Protein AF-A0A7V0WMB1-F1 (afdb_monomer)

Mean predicted aligne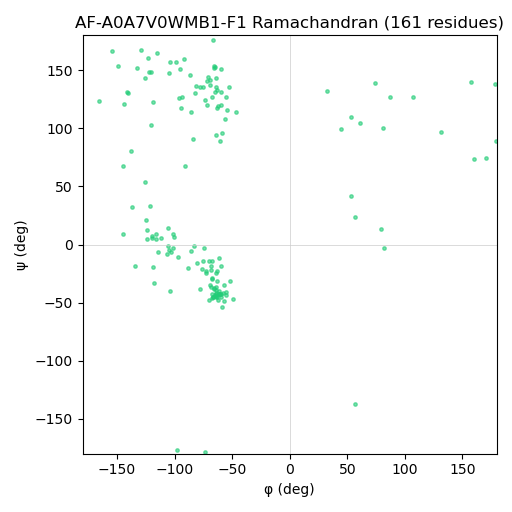d error: 15.31 Å

Radius of gyration: 41.69 Å; Cα contacts (8 Å, |Δi|>4): 141; chains: 1; bounding box: 48×46×136 Å

Sequence (163 aa):
MADAQGGERRGDGGGKSVSPPDVRIGGENVMKSILKAALSTAFLIAAASSSSAEPAAGKAVFEAKGCAQCHYTDGPAREKTIDDQLAKKGPELWYAGSKFQKGWLAGWLADPKPIRPLKFNSLDEENADDHPKLAGDDAANVTDFLMSLTVDAVEAGVIKPKR

pLDDT: mean 78.55, std 23.2, range [32.59, 98.25]

Solvent-accessible surface area (backbone atoms only — not comparable to full-atom values): 10833 Å² total; per-residue (Å²): 140,78,85,83,88,85,80,85,89,86,83,88,82,86,84,81,92,80,84,88,83,90,82,84,88,76,92,82,80,84,72,80,81,77,72,82,82,81,79,84,82,86,84,82,79,86,70,77,79,74,73,72,64,43,43,68,60,7,46,52,49,38,53,76,73,47,49,59,79,36,30,50,59,73,67,71,88,83,66,88,49,69,67,53,56,58,69,41,71,44,69,77,38,34,41,34,28,56,74,55,54,71,72,59,48,30,51,37,34,47,58,58,70,71,93,52,73,45,30,74,87,44,94,82,45,65,44,81,71,74,69,80,62,34,62,77,65,55,18,55,17,34,37,43,24,38,50,67,22,56,48,90,91,49,70,83,79,72,78,74,83,85,128

Nearest PDB structures (foldseek):
  2cxb-assembly2_B  TM=5.775E-01  e=1.603E-01  Cereibacter sphaeroides

Structure (mmCIF, N/CA/C/O backbone):
data_AF-A0A7V0WMB1-F1
#
_entry.id   AF-A0A7V0WMB1-F1
#
loop_
_atom_site.group_PDB
_atom_site.id
_atom_site.type_symbol
_atom_site.label_atom_id
_atom_site.label_alt_id
_atom_site.label_comp_id
_atom_site.label_asym_id
_atom_site.label_entity_id
_atom_site.label_seq_id
_atom_site.pdbx_PDB_ins_code
_atom_site.Cartn_x
_atom_site.Cartn_y
_atom_site.Cartn_z
_atom_site.occupancy
_atom_site.B_iso_or_equiv
_atom_site.auth_seq_id
_atom_site.auth_comp_id
_atom_site.auth_asym_id
_atom_site.auth_atom_id
_atom_site.pdbx_PDB_model_num
ATOM 1 N N . MET A 1 1 ? 3.560 -8.033 119.084 1.00 41.28 1 MET A N 1
ATOM 2 C CA . MET A 1 1 ? 2.512 -7.416 118.247 1.00 41.28 1 MET A CA 1
ATOM 3 C C . MET A 1 1 ? 2.035 -8.474 117.271 1.00 41.28 1 MET A C 1
ATOM 5 O O . MET A 1 1 ? 2.877 -8.977 116.546 1.00 41.28 1 MET A O 1
ATOM 9 N N . ALA A 1 2 ? 0.784 -8.889 117.167 1.00 44.28 2 ALA A N 1
ATOM 10 C CA . ALA A 1 2 ? -0.437 -8.816 117.971 1.00 44.28 2 ALA A CA 1
ATOM 11 C C . ALA A 1 2 ? -1.345 -9.872 117.286 1.00 44.28 2 ALA A C 1
ATOM 13 O O . ALA A 1 2 ? -1.324 -9.965 116.060 1.00 44.28 2 ALA A O 1
ATOM 14 N N . ASP A 1 3 ? -1.834 -10.871 118.020 1.00 38.12 3 ASP A N 1
ATOM 15 C CA . ASP A 1 3 ? -3.259 -11.045 118.363 1.00 38.12 3 ASP A CA 1
ATOM 16 C C . ASP A 1 3 ? -4.168 -11.231 117.127 1.00 38.12 3 ASP A C 1
ATOM 18 O O . ASP A 1 3 ? -4.303 -10.348 116.293 1.00 38.12 3 ASP A O 1
ATOM 22 N N . ALA A 1 4 ? -4.644 -12.444 116.839 1.00 39.59 4 ALA A N 1
ATOM 23 C CA . ALA A 1 4 ? -5.764 -13.141 117.484 1.00 39.59 4 ALA A CA 1
ATOM 24 C C . ALA A 1 4 ? -7.143 -12.805 116.873 1.00 39.59 4 ALA A C 1
ATOM 26 O O . ALA A 1 4 ? -7.575 -11.663 116.859 1.00 39.59 4 ALA A O 1
ATOM 27 N N . GLN A 1 5 ? -7.839 -13.893 116.516 1.00 36.03 5 GLN A N 1
ATOM 28 C CA . GLN A 1 5 ? -9.270 -14.163 116.731 1.00 36.03 5 GLN A CA 1
ATOM 29 C C . GLN A 1 5 ? -10.366 -13.464 115.903 1.00 36.03 5 GLN A C 1
ATOM 31 O O . GLN A 1 5 ? -10.429 -12.252 115.764 1.00 36.03 5 GLN A O 1
ATOM 36 N N . GLY A 1 6 ? -11.354 -14.301 115.549 1.00 36.12 6 GLY A N 1
ATOM 37 C CA . GLY A 1 6 ? -12.768 -13.937 115.398 1.00 36.12 6 GLY A CA 1
ATOM 38 C C . GLY A 1 6 ? -13.248 -13.879 113.945 1.00 36.12 6 GLY A C 1
ATOM 39 O O . GLY A 1 6 ? -12.652 -13.196 113.132 1.00 36.12 6 GLY A O 1
ATOM 40 N N . GLY A 1 7 ? -14.318 -14.547 113.519 1.00 37.50 7 GLY A N 1
ATOM 41 C CA . GLY A 1 7 ? -15.302 -15.332 114.248 1.00 37.50 7 GLY A CA 1
ATOM 42 C C . GLY A 1 7 ? -16.378 -15.877 113.295 1.00 37.50 7 GLY A 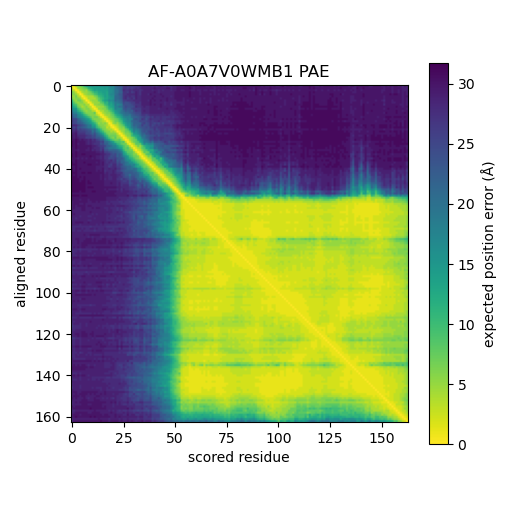C 1
ATOM 43 O O . GLY A 1 7 ? -16.815 -15.198 112.377 1.00 37.50 7 GLY A O 1
ATOM 44 N N . GLU A 1 8 ? -16.736 -17.138 113.532 1.00 33.16 8 GLU A N 1
ATOM 45 C CA . GLU A 1 8 ? -18.091 -17.680 113.701 1.00 33.16 8 GLU A CA 1
ATOM 46 C C . GLU A 1 8 ? -19.215 -17.448 112.655 1.00 33.16 8 GLU A C 1
ATOM 48 O O . GLU A 1 8 ? -19.838 -16.397 112.572 1.00 33.16 8 GLU A O 1
ATOM 53 N N . ARG A 1 9 ? -19.534 -18.563 111.973 1.00 37.97 9 ARG A N 1
ATOM 54 C CA . ARG A 1 9 ? -20.843 -19.196 111.667 1.00 37.97 9 ARG A CA 1
ATOM 55 C C . ARG A 1 9 ? -22.109 -18.331 111.471 1.00 37.97 9 ARG A C 1
ATOM 57 O O . ARG A 1 9 ? -22.578 -17.687 112.400 1.00 37.97 9 ARG A O 1
ATOM 64 N N . ARG A 1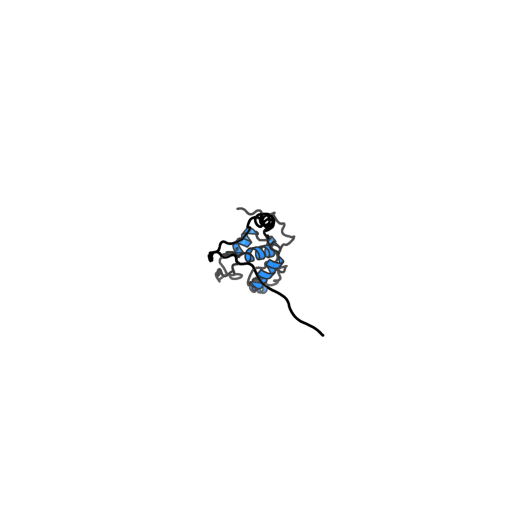 10 ? -22.846 -18.625 110.386 1.00 37.78 10 ARG A N 1
ATOM 65 C CA . ARG A 1 10 ? -24.102 -19.435 110.320 1.00 37.78 10 ARG A CA 1
ATOM 66 C C . ARG A 1 10 ? -24.903 -19.063 109.062 1.00 37.78 10 ARG A C 1
ATOM 68 O O . ARG A 1 10 ? -25.055 -17.885 108.774 1.00 37.78 10 ARG A O 1
ATOM 75 N N . GLY A 1 11 ? -25.487 -20.054 108.384 1.00 38.00 11 GLY A N 1
ATOM 76 C CA . GLY A 1 11 ? -26.531 -19.804 107.381 1.00 38.00 11 GLY A CA 1
ATOM 77 C C . GLY A 1 11 ? -26.748 -20.934 106.382 1.00 38.00 11 GLY A C 1
ATOM 78 O O . GLY A 1 11 ? -26.336 -20.821 105.237 1.00 38.00 11 GLY A O 1
ATOM 79 N N . ASP A 1 12 ? -27.371 -22.012 106.853 1.00 36.41 12 ASP A N 1
ATOM 80 C CA . ASP A 1 12 ? -27.991 -23.097 106.083 1.00 36.41 12 ASP A CA 1
ATOM 81 C C . ASP A 1 12 ? -29.114 -22.586 105.152 1.00 36.41 12 ASP A C 1
ATOM 83 O O . ASP A 1 12 ? -29.785 -21.601 105.460 1.00 36.41 12 ASP A O 1
ATOM 87 N N . GLY A 1 13 ? -29.330 -23.275 104.031 1.00 37.34 13 GLY A N 1
ATOM 88 C CA . GLY A 1 13 ? -30.371 -22.966 103.051 1.00 37.34 13 GLY A CA 1
ATOM 89 C C . GLY A 1 13 ? -30.212 -23.779 101.770 1.00 37.34 13 GLY A C 1
ATOM 90 O O . GLY A 1 13 ? -29.741 -23.269 100.758 1.00 37.34 13 GLY A O 1
ATOM 91 N N . GLY A 1 14 ? -30.550 -25.066 101.841 1.00 32.59 14 GLY A N 1
ATOM 92 C CA . GLY A 1 14 ? -30.416 -26.020 100.744 1.00 32.59 14 GLY A CA 1
ATOM 93 C C . GLY A 1 14 ? -31.323 -25.791 99.528 1.00 32.59 14 GLY A C 1
ATOM 94 O O . GLY A 1 14 ? -32.238 -24.974 99.530 1.00 32.59 14 GLY A O 1
ATOM 95 N N . GLY A 1 15 ? -31.106 -26.629 98.509 1.00 34.72 15 GLY A N 1
ATOM 96 C CA . GLY A 1 15 ? -32.156 -26.985 97.555 1.00 34.72 15 GLY A CA 1
ATOM 97 C C . GLY A 1 15 ? -31.802 -26.885 96.073 1.00 34.72 15 GLY A C 1
ATOM 98 O O . GLY A 1 15 ? -32.042 -25.865 95.443 1.00 34.72 15 GLY A O 1
ATOM 99 N N . LYS A 1 16 ? -31.429 -28.050 95.526 1.00 34.78 16 LYS A N 1
ATOM 100 C CA . LYS A 1 16 ? -31.606 -28.528 94.140 1.00 34.78 16 LYS A CA 1
ATOM 101 C C . LYS A 1 16 ? -30.618 -28.063 93.063 1.00 34.78 16 LYS A C 1
ATOM 103 O O . LYS A 1 16 ? -30.763 -27.042 92.404 1.00 34.78 16 LYS A O 1
ATOM 108 N N . SER A 1 17 ? -29.694 -28.984 92.804 1.00 41.41 17 SER A N 1
ATOM 109 C CA . SER A 1 17 ? -29.003 -29.212 91.541 1.00 41.41 17 SER A CA 1
ATOM 110 C C . SER A 1 17 ? -29.973 -29.442 90.378 1.00 41.41 17 SER A C 1
ATOM 112 O O . SER A 1 17 ? -30.789 -30.363 90.416 1.00 41.41 17 SER A O 1
ATOM 114 N N . VAL A 1 18 ? -29.806 -28.673 89.302 1.00 49.38 18 VAL A N 1
ATOM 115 C CA . VAL A 1 18 ? -30.169 -29.084 87.940 1.00 49.38 18 VAL A CA 1
ATOM 116 C C . VAL A 1 18 ? -29.125 -28.490 86.988 1.00 49.38 18 VAL A C 1
ATOM 118 O O . VAL A 1 18 ? -28.922 -27.279 86.969 1.00 49.38 18 VAL A O 1
ATOM 121 N N . SER A 1 19 ? -28.431 -29.340 86.231 1.00 39.00 19 SER A N 1
ATOM 122 C CA . SER A 1 19 ? -27.552 -28.939 85.120 1.00 39.00 19 SER A CA 1
ATOM 123 C C . SER A 1 19 ? -28.330 -28.925 83.787 1.00 39.00 19 SER A C 1
ATOM 125 O O . SER A 1 19 ? -29.397 -29.535 83.717 1.00 39.00 19 SER A O 1
ATOM 127 N N . PRO A 1 20 ? -27.839 -28.202 82.757 1.00 55.75 20 PRO A N 1
ATOM 128 C CA . PRO A 1 20 ? -28.662 -27.518 81.752 1.00 55.75 20 PRO A CA 1
ATOM 129 C C . PRO A 1 20 ? -28.816 -28.315 80.440 1.00 55.75 20 PRO A C 1
ATOM 131 O O . PRO A 1 20 ? -28.306 -29.431 80.331 1.00 55.75 20 PRO A O 1
ATOM 134 N N . PRO A 1 21 ? -29.495 -27.747 79.425 1.00 41.41 21 PRO A N 1
ATOM 135 C CA . PRO A 1 21 ? -28.688 -27.179 78.337 1.00 41.41 21 PRO A CA 1
ATOM 136 C C . PRO A 1 21 ? -29.198 -25.853 77.728 1.00 41.41 21 PRO A C 1
ATOM 138 O O . PRO A 1 21 ? -30.357 -25.702 77.358 1.00 41.41 21 PRO A O 1
ATOM 141 N N . ASP A 1 22 ? -28.253 -24.915 77.629 1.00 46.56 22 ASP A N 1
ATOM 142 C CA . ASP A 1 22 ? -27.812 -24.205 76.416 1.00 46.56 22 ASP A CA 1
ATOM 143 C C . ASP A 1 22 ? -28.869 -23.657 75.428 1.00 46.56 22 ASP A C 1
ATOM 145 O O . ASP A 1 22 ? -29.314 -24.365 74.526 1.00 46.56 22 ASP A O 1
ATOM 149 N N . VAL A 1 23 ? -29.177 -22.351 75.506 1.00 50.72 23 VAL A N 1
ATOM 150 C CA . VAL A 1 23 ? -29.695 -21.577 74.360 1.00 50.72 23 VAL A CA 1
ATOM 151 C C . VAL A 1 23 ? -29.075 -20.177 74.333 1.00 50.72 23 VAL A C 1
ATOM 153 O O . VAL A 1 23 ? -29.017 -19.455 75.326 1.00 50.72 23 VAL A O 1
ATOM 156 N N . ARG A 1 24 ? -28.578 -19.847 73.143 1.00 50.53 24 ARG A N 1
ATOM 157 C CA . ARG A 1 24 ? -27.628 -18.794 72.796 1.00 50.53 24 ARG A CA 1
ATOM 158 C C . ARG A 1 24 ? -28.202 -17.376 72.883 1.00 50.53 24 ARG A C 1
ATOM 160 O O . ARG A 1 24 ? -29.311 -17.108 72.434 1.00 50.53 24 ARG A O 1
ATOM 167 N N . ILE A 1 25 ? -27.365 -16.462 73.372 1.00 49.47 25 ILE A N 1
ATOM 168 C CA . ILE A 1 25 ? -27.495 -15.006 73.232 1.00 49.47 25 ILE A CA 1
ATOM 169 C C . ILE A 1 25 ? -27.048 -14.610 71.821 1.00 49.47 25 ILE A C 1
ATOM 171 O O . ILE A 1 25 ? -25.983 -15.034 71.375 1.00 49.47 25 ILE A O 1
ATOM 175 N N . GLY A 1 26 ? -27.800 -13.739 71.150 1.00 37.69 26 GLY A N 1
ATOM 176 C CA . GLY A 1 26 ? -27.315 -13.092 69.932 1.00 37.69 26 GLY A CA 1
ATOM 177 C C . GLY A 1 26 ? -28.332 -12.148 69.312 1.00 37.69 26 GLY A C 1
ATOM 178 O O . GLY A 1 26 ? -29.122 -12.555 68.475 1.00 37.69 26 GLY A O 1
ATOM 179 N N . GLY A 1 27 ? -28.314 -10.880 69.728 1.00 53.78 27 GLY A N 1
ATOM 180 C CA . GLY A 1 27 ? -29.088 -9.814 69.098 1.00 53.78 27 GLY A CA 1
ATOM 181 C C . GLY A 1 27 ? -28.636 -9.585 67.655 1.00 53.78 27 GLY A C 1
ATOM 182 O O . GLY A 1 27 ? -27.500 -9.197 67.404 1.00 53.78 27 GLY A O 1
ATOM 183 N N . GLU A 1 28 ? -29.542 -9.802 66.709 1.00 46.69 28 GLU A N 1
ATOM 184 C CA . GLU A 1 28 ? -29.242 -9.828 65.275 1.00 46.69 28 GLU A CA 1
ATOM 185 C C . GLU A 1 28 ? -30.042 -8.793 64.472 1.00 46.69 28 GLU A C 1
ATOM 187 O O . GLU A 1 28 ? -30.377 -9.024 63.320 1.00 46.69 28 GLU A O 1
ATOM 192 N N . ASN A 1 29 ? -30.351 -7.621 65.039 1.00 50.44 29 ASN A N 1
ATOM 193 C CA . ASN A 1 29 ? -31.199 -6.638 64.341 1.00 50.44 29 ASN A CA 1
ATOM 194 C C . ASN A 1 29 ? -30.566 -5.263 64.066 1.00 50.44 29 ASN A C 1
ATOM 196 O O . ASN A 1 29 ? -31.233 -4.403 63.502 1.00 50.44 29 ASN A O 1
ATOM 200 N N . VAL A 1 30 ? -29.275 -5.053 64.352 1.00 55.88 30 VAL A N 1
ATOM 201 C CA . VAL A 1 30 ? -28.598 -3.755 64.098 1.00 55.88 30 VAL A CA 1
ATOM 202 C C . VAL A 1 30 ? -27.668 -3.774 62.868 1.00 55.88 30 VAL A C 1
ATOM 204 O O . VAL A 1 30 ? -27.179 -2.735 62.444 1.00 55.88 30 VAL A O 1
ATOM 207 N N . MET A 1 31 ? -27.468 -4.924 62.210 1.00 52.53 31 MET A N 1
ATOM 208 C CA . MET A 1 31 ? -26.533 -5.036 61.069 1.00 52.53 31 MET A CA 1
ATOM 209 C C . MET A 1 31 ? -27.197 -4.939 59.679 1.00 52.53 31 MET A C 1
ATOM 211 O O . MET A 1 31 ? -26.518 -4.802 58.666 1.00 52.53 31 MET A O 1
ATOM 215 N N . LYS A 1 32 ? -28.535 -4.980 59.586 1.00 44.56 32 LYS A N 1
ATOM 216 C CA . LYS A 1 32 ? -29.253 -5.091 58.295 1.00 44.56 32 LYS A CA 1
ATOM 217 C C . LYS A 1 32 ? -29.531 -3.769 57.564 1.00 44.56 32 LYS A C 1
ATOM 219 O O . LYS A 1 32 ? -29.983 -3.818 56.421 1.00 44.56 32 LYS A O 1
ATOM 224 N N . SER A 1 33 ? -29.224 -2.615 58.163 1.00 46.03 33 SER A N 1
ATOM 225 C CA . SER A 1 33 ? -29.527 -1.294 57.572 1.00 46.03 33 SER A CA 1
ATOM 226 C C . SER A 1 33 ? -28.335 -0.522 57.000 1.00 46.03 33 SER A C 1
ATOM 228 O O . SER A 1 33 ? -28.549 0.539 56.426 1.00 46.03 33 SER A O 1
ATOM 230 N N . ILE A 1 34 ? -27.100 -1.036 57.073 1.00 47.78 34 ILE A N 1
ATOM 231 C CA . ILE A 1 34 ? -25.907 -0.305 56.582 1.00 47.78 34 ILE A CA 1
ATOM 232 C C . ILE A 1 34 ? -25.218 -1.014 55.396 1.00 47.78 34 ILE A C 1
ATOM 234 O O . ILE A 1 34 ? -24.207 -0.547 54.892 1.00 47.78 34 ILE A O 1
ATOM 238 N N . LEU A 1 35 ? -25.787 -2.109 54.871 1.00 44.88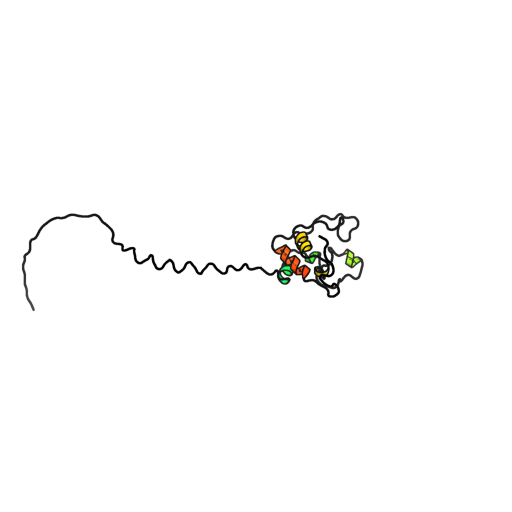 35 LEU A N 1
ATOM 239 C CA . LEU A 1 35 ? -25.250 -2.797 53.680 1.00 44.88 35 LEU A CA 1
ATOM 240 C C . LEU A 1 35 ? -25.983 -2.494 52.361 1.00 44.88 35 LEU A C 1
ATOM 242 O O . LEU A 1 35 ? -25.559 -2.969 51.312 1.00 44.88 35 LEU A O 1
ATOM 246 N N . LYS A 1 36 ? -27.062 -1.701 52.365 1.00 40.72 36 LYS A N 1
ATOM 247 C CA . LYS A 1 36 ? -27.846 -1.399 51.145 1.00 40.72 36 LYS A CA 1
ATOM 248 C C . LYS A 1 36 ? -27.557 -0.033 50.510 1.00 40.72 36 LYS A C 1
ATOM 250 O O . LYS A 1 36 ? -28.241 0.340 49.566 1.00 40.72 36 LYS A O 1
ATOM 255 N N . ALA A 1 37 ? -26.559 0.703 50.997 1.00 48.62 37 ALA A N 1
ATOM 256 C CA . ALA A 1 37 ? -26.219 2.038 50.489 1.00 48.62 37 ALA A CA 1
ATOM 257 C C . ALA A 1 37 ? -24.868 2.110 49.750 1.00 48.62 37 ALA A C 1
ATOM 259 O O . ALA A 1 37 ? -24.452 3.192 49.354 1.00 48.62 37 ALA A O 1
ATOM 260 N N . ALA A 1 38 ? -24.188 0.979 49.538 1.00 50.03 38 ALA A N 1
ATOM 261 C CA . ALA A 1 38 ? -22.863 0.938 48.909 1.00 50.03 38 ALA A CA 1
ATOM 262 C C . ALA A 1 38 ? -22.790 0.017 47.677 1.00 50.03 38 ALA A C 1
ATOM 264 O O . ALA A 1 38 ? -21.707 -0.420 47.302 1.00 50.03 38 ALA A O 1
ATOM 265 N N . LEU A 1 39 ? -23.929 -0.294 47.045 1.00 47.75 39 LEU A N 1
ATOM 266 C CA . LEU A 1 39 ? -23.972 -1.180 45.871 1.00 47.75 39 LEU A CA 1
ATOM 267 C C . LEU A 1 39 ? -24.630 -0.555 44.628 1.00 47.75 39 LEU A C 1
ATOM 269 O O . LEU A 1 39 ? -24.893 -1.262 43.662 1.00 47.75 39 LEU A O 1
ATOM 273 N N . SER A 1 40 ? -24.865 0.763 44.627 1.00 52.00 40 SER A N 1
ATOM 274 C CA . SER A 1 40 ? -25.617 1.452 43.559 1.00 52.00 40 SER A CA 1
ATOM 275 C C . SER A 1 40 ? -24.833 2.539 42.809 1.00 52.00 40 SER A C 1
ATOM 277 O O . SER A 1 40 ? -25.415 3.235 41.986 1.00 52.00 40 SER A O 1
ATOM 279 N N . THR A 1 41 ? -23.528 2.697 43.046 1.00 51.84 41 THR A N 1
ATOM 280 C CA . THR A 1 41 ? -22.707 3.747 42.395 1.00 51.84 41 THR A CA 1
ATOM 281 C C . THR A 1 41 ? -21.477 3.232 41.643 1.00 51.84 41 THR A C 1
ATOM 283 O O . THR A 1 41 ? -20.731 4.032 41.092 1.00 51.84 41 THR A O 1
ATOM 286 N N . ALA A 1 42 ? -21.273 1.915 41.544 1.00 51.84 42 ALA A N 1
ATOM 287 C CA . ALA A 1 42 ? -20.112 1.331 40.855 1.00 51.84 42 ALA A CA 1
ATOM 288 C C . ALA A 1 42 ? -20.406 0.793 39.437 1.00 51.84 42 ALA A C 1
ATOM 290 O O . ALA A 1 42 ? -19.554 0.139 38.845 1.00 51.84 42 ALA A O 1
ATOM 291 N N . PHE A 1 43 ? -21.588 1.055 38.872 1.00 51.75 43 PHE A N 1
ATOM 292 C CA . PHE A 1 43 ? -21.996 0.509 37.570 1.00 51.75 43 PHE A CA 1
ATOM 293 C C . PHE A 1 43 ? -22.427 1.608 36.592 1.00 51.75 43 PHE A C 1
ATOM 295 O O . PHE A 1 43 ? -23.546 1.566 36.101 1.00 51.75 43 PHE A O 1
ATOM 302 N N . LEU A 1 44 ? -21.605 2.634 36.328 1.00 54.06 44 LEU A N 1
ATOM 303 C CA . LEU A 1 44 ? -21.995 3.634 35.316 1.00 54.06 44 LEU A CA 1
ATOM 304 C C . LEU A 1 44 ? -20.910 4.269 34.438 1.00 54.06 44 LEU A C 1
ATOM 306 O O . LEU A 1 44 ? -21.266 5.146 33.663 1.00 54.06 44 LEU A O 1
ATOM 310 N N . ILE A 1 45 ? -19.644 3.831 34.428 1.00 59.84 45 ILE A N 1
ATOM 311 C CA . ILE A 1 45 ? -18.717 4.254 33.352 1.00 59.84 45 ILE A CA 1
ATOM 312 C C . ILE A 1 45 ? -17.745 3.124 32.985 1.00 59.84 45 ILE A C 1
ATOM 314 O O . ILE A 1 45 ? -16.543 3.214 33.201 1.00 59.84 45 ILE A O 1
ATOM 318 N N . ALA A 1 46 ? -18.261 2.047 32.394 1.00 57.22 46 ALA A N 1
ATOM 319 C CA . ALA A 1 46 ? -17.478 1.264 31.438 1.00 57.22 46 ALA A CA 1
ATOM 320 C C . ALA A 1 46 ? -17.767 1.846 30.048 1.00 57.22 46 ALA A C 1
ATOM 322 O O . ALA A 1 46 ? -18.472 1.249 29.237 1.00 57.22 46 ALA A O 1
ATOM 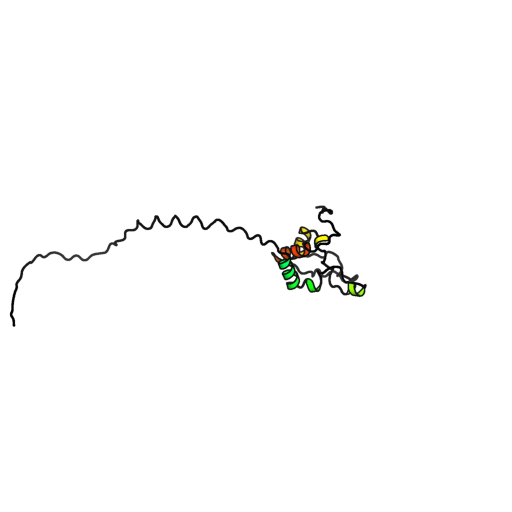323 N N . ALA A 1 47 ? -17.316 3.083 29.817 1.00 59.41 47 ALA A N 1
ATOM 324 C CA . ALA A 1 47 ? -17.309 3.637 28.474 1.00 59.41 47 ALA A CA 1
ATOM 325 C C . ALA A 1 47 ? -16.385 2.746 27.644 1.00 59.41 47 ALA A C 1
ATOM 327 O O . ALA A 1 47 ? -15.216 2.575 27.986 1.00 59.41 47 ALA A O 1
ATOM 328 N N . ALA A 1 48 ? -16.947 2.131 26.605 1.00 54.44 48 ALA A N 1
ATOM 329 C CA . ALA A 1 48 ? -16.199 1.403 25.605 1.00 54.44 48 ALA A CA 1
ATOM 330 C C . ALA A 1 48 ? -15.015 2.266 25.166 1.00 54.44 48 ALA A C 1
ATOM 332 O O . ALA A 1 48 ? -15.206 3.326 24.565 1.00 54.44 48 ALA A O 1
ATOM 333 N N . SER A 1 49 ? -13.801 1.813 25.477 1.00 48.09 49 SER A N 1
ATOM 334 C CA . SER A 1 49 ? -12.603 2.267 24.793 1.00 48.09 49 SER A CA 1
ATOM 335 C C . SER A 1 49 ? -12.793 1.895 23.332 1.00 48.09 49 SER A C 1
ATOM 337 O O . SER A 1 49 ? -12.452 0.798 22.901 1.00 48.09 49 SER A O 1
ATOM 339 N N . SER A 1 50 ? -13.403 2.792 22.565 1.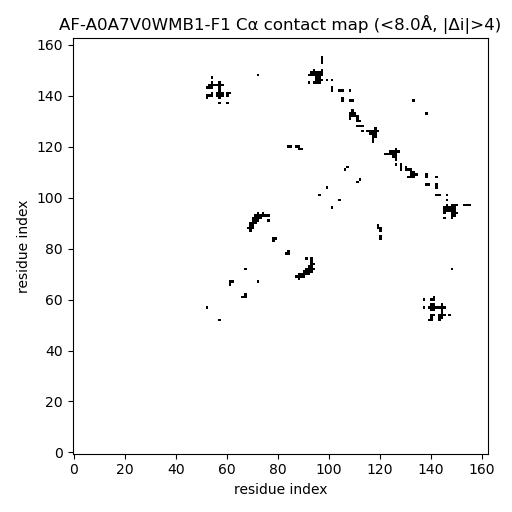00 53.66 50 SER A N 1
ATOM 340 C CA . SER A 1 50 ? -13.191 2.806 21.132 1.00 53.66 50 SER A CA 1
ATOM 341 C C . SER A 1 50 ? -11.718 3.146 21.000 1.00 53.66 50 SER A C 1
ATOM 343 O O . SER A 1 50 ? -11.337 4.306 21.138 1.00 53.66 50 SER A O 1
ATOM 345 N N . SER A 1 51 ? -10.876 2.118 20.887 1.00 59.97 51 SER A N 1
ATOM 346 C CA . SER A 1 51 ? -9.492 2.297 20.480 1.00 59.97 51 SER A CA 1
ATOM 347 C C . SER A 1 51 ? -9.575 2.944 19.107 1.00 59.97 51 SER A C 1
ATOM 349 O O . SER A 1 51 ? -9.837 2.257 18.121 1.00 59.97 51 SER A O 1
ATOM 351 N N . SER A 1 52 ? -9.476 4.274 19.042 1.00 58.81 52 SER A N 1
ATOM 352 C CA . SER A 1 52 ? -9.263 4.949 17.769 1.00 58.81 52 SER A CA 1
ATOM 353 C C . SER A 1 52 ? -8.021 4.305 17.185 1.00 58.81 52 SER A C 1
ATOM 355 O O . SER A 1 52 ? -6.958 4.350 17.801 1.00 58.81 52 SER A O 1
ATOM 357 N N . ALA A 1 53 ? -8.179 3.627 16.055 1.00 59.66 53 ALA A N 1
ATOM 358 C CA . ALA A 1 53 ? -7.061 3.074 15.323 1.00 59.66 53 ALA A CA 1
ATOM 359 C C . ALA A 1 53 ? -6.098 4.228 15.015 1.00 59.66 53 ALA A C 1
ATOM 361 O O . ALA A 1 53 ? -6.406 5.134 14.240 1.00 59.66 53 ALA A O 1
ATOM 362 N N . GLU A 1 54 ? -4.957 4.246 15.700 1.00 72.88 54 GLU A N 1
ATOM 363 C CA . GLU A 1 54 ? -3.928 5.245 15.464 1.00 72.88 54 GLU A CA 1
ATOM 364 C C . GLU A 1 54 ? -3.078 4.806 14.269 1.00 72.88 54 GLU A C 1
ATOM 366 O O . GLU A 1 54 ? -2.562 3.681 14.275 1.00 72.88 54 GLU A O 1
ATOM 371 N N . PRO A 1 55 ? -2.841 5.677 13.269 1.00 82.12 55 PRO A N 1
ATOM 372 C CA . PRO A 1 55 ? -1.952 5.361 12.151 1.00 82.12 55 PRO A CA 1
ATOM 373 C C . PRO A 1 55 ? -0.568 4.869 12.604 1.00 82.12 55 PRO A C 1
ATOM 375 O O . PRO A 1 55 ? 0.030 4.015 11.954 1.00 82.12 55 PRO A O 1
ATOM 378 N N . ALA A 1 56 ? -0.077 5.350 13.751 1.00 90.88 56 ALA A N 1
ATOM 379 C CA . ALA A 1 56 ? 1.172 4.887 14.352 1.00 90.88 56 ALA A CA 1
ATOM 380 C C . ALA A 1 56 ? 1.112 3.413 14.799 1.00 90.88 56 ALA A C 1
ATOM 382 O O . ALA A 1 56 ? 2.040 2.652 14.518 1.00 90.88 56 ALA A O 1
ATOM 383 N N . ALA A 1 57 ? 0.015 2.985 15.432 1.00 91.31 57 ALA A N 1
ATOM 384 C CA . ALA A 1 57 ? -0.197 1.585 15.802 1.00 91.31 57 ALA A CA 1
ATOM 385 C C . ALA A 1 57 ? -0.298 0.695 14.553 1.00 91.31 57 ALA A C 1
ATOM 387 O O . ALA A 1 57 ? 0.325 -0.364 14.488 1.00 91.31 57 ALA A O 1
ATOM 388 N N . GLY A 1 58 ? -1.004 1.162 13.520 1.00 96.56 58 GLY A N 1
ATOM 389 C CA . GLY A 1 58 ? -1.075 0.481 12.228 1.00 96.56 58 GLY A CA 1
ATOM 390 C C . GLY A 1 58 ? 0.282 0.327 11.540 1.00 96.56 58 GLY A C 1
ATOM 391 O O . GLY A 1 58 ? 0.591 -0.755 11.043 1.00 96.56 58 GLY A O 1
ATOM 392 N N . LYS A 1 59 ? 1.127 1.366 11.564 1.00 97.62 59 LYS A N 1
ATOM 393 C CA . LYS A 1 59 ? 2.498 1.311 11.032 1.00 97.62 59 LYS A CA 1
ATOM 394 C C . LYS A 1 59 ? 3.354 0.284 11.772 1.00 97.62 59 LYS A C 1
ATOM 396 O O . LYS A 1 59 ? 4.058 -0.492 11.132 1.00 97.62 59 LYS A O 1
ATOM 401 N N . ALA A 1 60 ? 3.258 0.233 13.100 1.00 97.44 60 ALA A N 1
ATOM 402 C CA . ALA A 1 60 ? 3.987 -0.751 13.897 1.00 97.44 60 ALA A CA 1
ATOM 403 C C . ALA A 1 60 ? 3.578 -2.191 13.541 1.00 97.44 60 ALA A C 1
ATOM 405 O O . ALA A 1 60 ? 4.441 -3.051 13.369 1.00 97.44 60 ALA A O 1
ATOM 406 N N . VAL A 1 61 ? 2.278 -2.453 13.359 1.00 97.69 61 VAL A N 1
ATOM 407 C CA . VAL A 1 61 ? 1.792 -3.763 12.892 1.00 97.69 61 VAL A CA 1
ATOM 408 C C . VAL A 1 61 ? 2.287 -4.055 11.472 1.00 97.69 61 VAL A C 1
ATOM 410 O O . VAL A 1 61 ? 2.778 -5.152 11.216 1.00 97.69 61 VAL A O 1
ATOM 413 N N . PHE A 1 62 ? 2.214 -3.084 10.558 1.00 98.25 62 PHE A N 1
ATOM 414 C CA . PHE A 1 62 ? 2.696 -3.223 9.180 1.00 98.25 62 PHE A CA 1
ATOM 415 C C . PHE A 1 62 ? 4.174 -3.652 9.126 1.00 98.25 62 PHE A C 1
ATOM 417 O O . PHE A 1 62 ? 4.542 -4.557 8.375 1.00 98.25 62 PHE A O 1
ATOM 424 N N . GLU A 1 63 ? 5.022 -3.047 9.956 1.00 97.94 63 GLU A N 1
ATOM 425 C CA . GLU A 1 63 ? 6.434 -3.416 10.070 1.00 97.94 63 GLU A CA 1
ATOM 426 C C . GLU A 1 63 ? 6.616 -4.787 10.731 1.00 97.94 63 GLU A C 1
ATOM 428 O O . GLU A 1 63 ? 7.313 -5.646 10.187 1.00 97.94 63 GLU A O 1
ATOM 433 N N . ALA A 1 64 ? 5.944 -5.032 11.860 1.00 97.75 64 ALA A N 1
ATOM 434 C CA . ALA A 1 64 ? 6.073 -6.269 12.629 1.00 97.75 64 ALA A CA 1
ATOM 435 C C . ALA A 1 64 ? 5.605 -7.517 11.863 1.00 97.75 64 ALA A C 1
ATOM 437 O O . ALA A 1 64 ? 6.151 -8.603 12.056 1.00 97.75 64 ALA A O 1
ATOM 438 N N . LYS A 1 65 ? 4.612 -7.380 10.976 1.00 97.38 65 LYS A N 1
ATOM 439 C CA . LYS A 1 65 ? 4.121 -8.468 10.113 1.00 97.38 65 LYS A CA 1
ATOM 440 C C . LYS A 1 65 ? 4.961 -8.655 8.845 1.00 97.38 65 LYS A C 1
ATOM 442 O O . LYS A 1 65 ? 4.677 -9.553 8.060 1.00 97.38 65 LYS A O 1
ATOM 447 N N . GLY A 1 66 ? 5.993 -7.833 8.639 1.00 97.88 66 GLY A N 1
ATOM 448 C CA . GLY A 1 66 ? 6.905 -7.948 7.504 1.00 97.88 66 GLY A CA 1
ATOM 449 C C . GLY A 1 66 ? 6.369 -7.375 6.191 1.00 97.88 66 GLY A C 1
ATOM 450 O O . GLY A 1 66 ? 6.983 -7.602 5.151 1.00 97.88 66 GLY A O 1
ATOM 451 N N . CYS A 1 67 ? 5.284 -6.593 6.206 1.00 98.25 67 CYS A N 1
ATOM 452 C CA . CYS A 1 67 ? 4.719 -5.984 4.995 1.00 98.25 67 CYS A CA 1
ATOM 453 C C . CYS A 1 67 ? 5.758 -5.109 4.267 1.00 98.25 67 CYS A C 1
ATOM 455 O O . CYS A 1 67 ? 5.838 -5.116 3.035 1.00 98.25 67 CYS A O 1
ATOM 457 N N . ALA A 1 68 ? 6.626 -4.448 5.044 1.00 97.69 68 ALA A N 1
ATOM 458 C CA . ALA A 1 68 ? 7.740 -3.625 4.572 1.00 97.69 68 ALA A CA 1
ATOM 459 C C . ALA A 1 68 ? 8.773 -4.376 3.706 1.00 97.69 68 ALA A C 1
ATOM 461 O O . ALA A 1 68 ? 9.535 -3.753 2.970 1.00 97.69 68 ALA A O 1
ATOM 462 N N . GLN A 1 69 ? 8.806 -5.713 3.758 1.00 97.00 69 GLN A N 1
ATOM 463 C CA . GLN A 1 69 ? 9.725 -6.518 2.945 1.00 97.00 69 GLN A CA 1
ATOM 464 C C . GLN A 1 69 ? 9.334 -6.550 1.462 1.00 97.00 69 GLN A C 1
ATOM 466 O O . GLN A 1 69 ? 10.188 -6.820 0.613 1.00 97.00 69 GLN A O 1
ATOM 471 N N . CYS A 1 70 ? 8.058 -6.296 1.151 1.00 97.56 70 CYS A N 1
ATOM 472 C CA . CYS A 1 70 ? 7.547 -6.263 -0.220 1.00 97.56 70 CYS A CA 1
ATOM 473 C C . CYS A 1 70 ? 6.999 -4.891 -0.618 1.00 97.56 70 CYS A C 1
ATOM 475 O O . CYS A 1 70 ? 7.126 -4.502 -1.778 1.00 97.56 70 CYS A O 1
ATOM 477 N N . HIS A 1 71 ? 6.428 -4.159 0.336 1.00 97.75 71 HIS A N 1
ATOM 478 C CA . HIS A 1 71 ? 5.764 -2.884 0.114 1.00 97.75 71 HIS A CA 1
ATOM 479 C C . HIS A 1 71 ? 6.454 -1.775 0.896 1.00 97.75 71 HIS A C 1
ATOM 481 O O . HIS A 1 71 ? 6.508 -1.822 2.119 1.00 97.75 71 HIS A O 1
ATOM 487 N N . TYR A 1 72 ? 6.909 -0.730 0.215 1.00 97.50 72 TYR A N 1
ATOM 488 C CA . TYR A 1 72 ? 7.346 0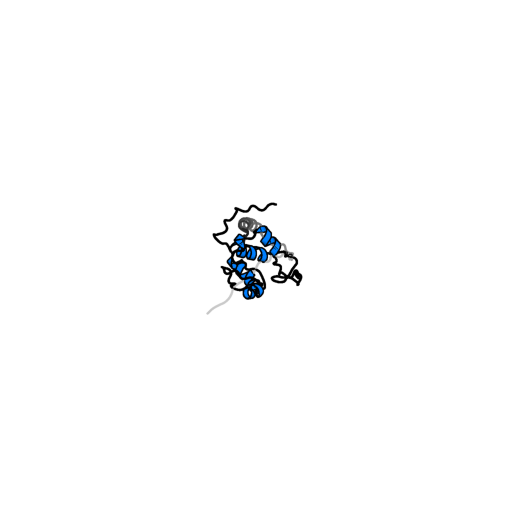.487 0.894 1.00 97.50 72 TYR A CA 1
ATOM 489 C C . TYR A 1 72 ? 6.215 1.520 0.943 1.00 97.50 72 TYR A C 1
ATOM 491 O O . TYR A 1 72 ? 5.345 1.561 0.066 1.00 97.50 72 TYR A O 1
ATOM 499 N N . THR A 1 73 ? 6.240 2.357 1.978 1.00 97.44 73 THR A N 1
ATOM 500 C CA . THR A 1 73 ? 5.229 3.393 2.247 1.00 97.44 73 THR A CA 1
ATOM 501 C C . THR A 1 73 ? 5.776 4.810 2.137 1.00 97.44 73 THR A C 1
ATOM 503 O O . THR A 1 73 ? 5.004 5.758 2.201 1.00 97.44 73 THR A O 1
ATOM 506 N N . ASP A 1 74 ? 7.086 4.968 1.959 1.00 95.50 74 ASP A N 1
ATOM 507 C CA . ASP A 1 74 ? 7.696 6.276 1.742 1.00 95.50 74 ASP A CA 1
ATOM 508 C C . ASP A 1 74 ? 7.547 6.693 0.280 1.00 95.50 74 ASP A C 1
ATOM 510 O O . ASP A 1 74 ? 7.715 5.888 -0.639 1.00 95.50 74 ASP A O 1
ATOM 514 N N . GLY A 1 75 ? 7.198 7.956 0.071 1.00 90.62 75 GLY A N 1
ATOM 515 C CA . GLY A 1 75 ? 6.975 8.531 -1.247 1.00 90.62 75 GLY A CA 1
ATOM 516 C C . GLY A 1 75 ? 7.985 9.625 -1.591 1.00 90.62 75 GLY A C 1
ATOM 517 O O . GLY A 1 75 ? 8.635 10.167 -0.694 1.00 90.62 75 GLY A O 1
ATOM 518 N N . PRO A 1 76 ? 8.081 10.009 -2.876 1.00 93.44 76 PRO A N 1
ATOM 519 C CA . PRO A 1 76 ? 7.405 9.398 -4.026 1.00 93.44 76 PRO A CA 1
ATOM 520 C C . PRO A 1 76 ? 8.027 8.044 -4.417 1.00 93.44 76 PRO A C 1
ATOM 522 O O . PRO A 1 76 ? 8.974 7.574 -3.787 1.00 93.44 76 PRO A O 1
ATOM 525 N N . ALA A 1 77 ? 7.496 7.413 -5.471 1.00 93.12 77 ALA A N 1
ATOM 526 C CA . ALA A 1 77 ? 8.095 6.206 -6.038 1.00 93.12 77 ALA A CA 1
ATOM 527 C C . ALA A 1 77 ? 9.581 6.436 -6.362 1.00 93.12 77 ALA A C 1
ATOM 529 O O . ALA A 1 77 ? 9.960 7.479 -6.900 1.00 93.12 77 ALA A O 1
ATOM 530 N N . ARG A 1 78 ? 10.421 5.465 -6.002 1.00 94.69 78 ARG A N 1
ATOM 531 C CA . ARG A 1 78 ? 11.886 5.615 -6.016 1.00 94.69 78 ARG A CA 1
ATOM 532 C C . ARG A 1 78 ? 12.572 4.943 -7.202 1.00 94.69 78 ARG A C 1
ATOM 534 O O . ARG A 1 78 ? 13.787 5.069 -7.346 1.00 94.69 78 ARG A O 1
ATOM 541 N N . GLU A 1 79 ? 11.823 4.205 -8.013 1.00 96.12 79 GLU A N 1
ATOM 542 C CA . GLU A 1 79 ? 12.360 3.466 -9.152 1.00 96.12 79 GLU A CA 1
ATOM 543 C C . GLU A 1 79 ? 12.697 4.394 -10.320 1.00 96.12 79 GLU A C 1
ATOM 545 O O . GLU A 1 79 ? 11.926 5.290 -10.661 1.00 96.12 79 GLU A O 1
ATOM 550 N N . LYS A 1 80 ? 13.863 4.180 -10.937 1.00 96.81 80 LYS A N 1
ATOM 551 C CA . LYS A 1 80 ? 14.382 5.016 -12.033 1.00 96.81 80 LYS A CA 1
ATOM 552 C C . LYS A 1 80 ? 14.579 4.229 -13.323 1.00 96.81 80 LYS A C 1
ATOM 554 O O . LYS A 1 80 ? 14.665 4.822 -14.395 1.00 96.81 80 LYS A O 1
ATOM 559 N N . THR A 1 81 ? 14.666 2.908 -13.219 1.00 97.75 81 THR A N 1
ATOM 560 C CA . THR A 1 81 ? 14.920 1.986 -14.325 1.00 97.75 81 THR A CA 1
ATOM 561 C C . THR A 1 81 ? 13.894 0.854 -14.349 1.00 97.75 81 THR A C 1
ATOM 563 O O . THR A 1 81 ? 13.140 0.647 -13.396 1.00 97.75 81 THR A O 1
ATOM 566 N N . ILE A 1 82 ? 13.866 0.103 -15.452 1.00 95.25 82 ILE A N 1
ATOM 567 C CA . ILE A 1 82 ? 13.062 -1.122 -15.541 1.00 95.25 82 ILE A CA 1
ATOM 568 C C . ILE A 1 82 ? 13.565 -2.169 -14.546 1.00 95.25 82 ILE A C 1
ATOM 570 O O . ILE A 1 82 ? 12.746 -2.799 -13.884 1.00 95.25 82 ILE A O 1
ATOM 574 N N . ASP A 1 83 ? 14.880 -2.292 -14.367 1.00 96.62 83 ASP A N 1
ATOM 575 C CA . ASP A 1 83 ? 15.463 -3.228 -13.404 1.00 96.62 83 ASP A CA 1
ATOM 576 C C . ASP A 1 83 ? 15.027 -2.904 -11.967 1.00 96.62 83 ASP A C 1
ATOM 578 O O . ASP A 1 83 ? 14.661 -3.813 -11.222 1.00 96.62 83 ASP A O 1
ATOM 582 N N . ASP A 1 84 ? 14.957 -1.618 -11.594 1.00 96.38 84 ASP A N 1
ATOM 583 C CA . ASP A 1 84 ? 14.424 -1.203 -10.287 1.00 96.38 84 ASP A CA 1
ATOM 584 C C . ASP A 1 84 ? 12.969 -1.649 -10.106 1.00 96.38 84 ASP A C 1
ATOM 586 O O . ASP A 1 84 ? 12.588 -2.123 -9.035 1.00 96.38 84 ASP A O 1
ATOM 590 N N . GLN A 1 85 ? 12.155 -1.500 -11.157 1.00 95.12 85 GLN A N 1
ATOM 591 C CA . GLN A 1 85 ? 10.754 -1.907 -11.125 1.00 95.12 85 GLN A CA 1
ATOM 592 C C . GLN A 1 85 ? 10.624 -3.421 -11.003 1.00 95.12 85 GLN A C 1
ATOM 594 O O . GLN A 1 85 ? 9.848 -3.876 -10.168 1.00 95.12 85 GLN A O 1
ATOM 599 N N . LEU A 1 86 ? 11.395 -4.193 -11.775 1.00 94.38 86 LEU A N 1
ATOM 600 C CA . LEU A 1 86 ? 11.377 -5.659 -11.755 1.00 94.38 86 LEU A CA 1
ATOM 601 C C . LEU A 1 86 ? 11.921 -6.240 -10.442 1.00 94.38 86 LEU A C 1
ATOM 603 O O . LEU A 1 86 ? 11.461 -7.293 -10.010 1.00 94.38 86 LEU A O 1
ATOM 607 N N . ALA A 1 87 ? 12.832 -5.538 -9.763 1.00 94.38 87 ALA A N 1
ATOM 608 C CA . ALA A 1 87 ? 13.356 -5.942 -8.458 1.00 94.38 87 ALA A CA 1
ATOM 609 C C . ALA A 1 87 ? 12.330 -5.825 -7.312 1.00 94.38 87 ALA A C 1
ATOM 611 O O . ALA A 1 87 ? 12.548 -6.366 -6.221 1.00 94.38 87 ALA A O 1
ATOM 612 N N . LYS A 1 88 ? 11.209 -5.120 -7.516 1.00 95.69 88 LYS A N 1
ATOM 613 C CA . LYS A 1 88 ? 10.149 -4.999 -6.508 1.00 95.69 88 LYS A CA 1
ATOM 614 C C . LYS A 1 88 ? 9.431 -6.325 -6.312 1.00 95.69 88 LYS A C 1
ATOM 616 O O . LYS A 1 88 ? 9.018 -6.980 -7.264 1.00 95.69 88 LYS A O 1
ATOM 621 N N . LYS A 1 89 ? 9.179 -6.652 -5.046 1.00 94.38 89 LYS A N 1
ATOM 622 C CA . LYS A 1 89 ? 8.362 -7.809 -4.654 1.00 94.38 89 LYS A CA 1
ATOM 623 C C . LYS A 1 89 ? 6.870 -7.478 -4.563 1.00 94.38 89 LYS A C 1
ATOM 625 O O . LYS A 1 89 ? 6.044 -8.378 -4.645 1.00 94.38 89 LYS A O 1
ATOM 630 N N . GLY A 1 90 ? 6.525 -6.198 -4.427 1.00 94.94 90 GLY A N 1
ATOM 631 C CA . GLY A 1 90 ? 5.150 -5.712 -4.416 1.00 94.94 90 GLY A CA 1
ATOM 632 C C . GLY A 1 90 ? 5.042 -4.250 -4.867 1.00 94.94 90 GLY A C 1
ATOM 633 O O . GLY A 1 90 ? 6.054 -3.549 -4.976 1.00 94.94 90 GLY A O 1
ATOM 634 N N . PRO A 1 91 ? 3.820 -3.776 -5.159 1.00 95.12 91 PRO A N 1
ATOM 635 C CA . PRO A 1 91 ? 3.569 -2.377 -5.476 1.00 95.12 91 PRO A CA 1
ATOM 636 C C . PRO A 1 91 ? 3.833 -1.467 -4.274 1.00 95.12 91 PRO A C 1
ATOM 638 O O . PRO A 1 91 ? 3.660 -1.833 -3.117 1.00 95.12 91 PRO A O 1
ATOM 641 N N . GLU A 1 92 ? 4.201 -0.234 -4.552 1.00 96.31 92 GLU A N 1
ATOM 642 C CA . GLU A 1 92 ? 4.368 0.814 -3.559 1.00 96.31 92 GLU A CA 1
ATOM 643 C C . GLU A 1 92 ? 3.033 1.289 -2.970 1.00 96.31 92 GLU A C 1
ATOM 645 O O . GLU A 1 92 ? 2.018 1.394 -3.668 1.00 96.31 92 GLU A O 1
ATOM 650 N N . LEU A 1 93 ? 3.045 1.619 -1.676 1.00 97.69 93 LEU A N 1
ATOM 651 C CA . LEU A 1 93 ? 1.852 1.989 -0.911 1.00 97.69 93 LEU A CA 1
ATOM 652 C C . LEU A 1 93 ? 1.877 3.437 -0.395 1.00 97.69 93 LEU A C 1
ATOM 654 O O . LEU A 1 93 ? 0.980 3.824 0.343 1.00 97.69 93 LEU A O 1
ATOM 658 N N . TRP A 1 94 ? 2.841 4.262 -0.817 1.00 96.81 94 TRP A N 1
ATOM 659 C CA . TRP A 1 94 ? 3.049 5.632 -0.307 1.00 96.81 94 TRP A CA 1
ATOM 660 C C . TRP A 1 94 ? 1.890 6.621 -0.508 1.00 96.81 94 TRP A C 1
ATOM 662 O O . TRP A 1 94 ? 1.887 7.700 0.072 1.00 96.81 94 TRP A O 1
ATOM 672 N N . TYR A 1 95 ? 0.898 6.251 -1.314 1.00 96.88 95 TYR A N 1
ATOM 673 C CA . TYR A 1 95 ? -0.338 7.005 -1.524 1.00 96.88 95 TYR A CA 1
ATOM 674 C C . TYR A 1 95 ? -1.564 6.080 -1.543 1.00 96.88 95 TYR A C 1
ATOM 676 O O . TYR A 1 95 ? -2.521 6.292 -2.290 1.00 96.88 95 TYR A O 1
ATOM 684 N N . ALA A 1 96 ? -1.513 4.990 -0.769 1.00 97.19 96 ALA A N 1
ATOM 685 C CA . ALA A 1 96 ? -2.564 3.977 -0.708 1.00 97.19 96 ALA A CA 1
ATOM 686 C C . ALA A 1 96 ? -3.943 4.572 -0.367 1.00 97.19 96 ALA A C 1
ATOM 688 O O . ALA A 1 96 ? -4.932 4.212 -1.009 1.00 97.19 96 ALA A O 1
ATOM 689 N N . GLY A 1 97 ? -4.010 5.528 0.560 1.00 96.06 97 GLY A N 1
ATOM 690 C CA . GLY A 1 97 ? -5.240 6.215 0.953 1.00 96.06 97 GLY A CA 1
ATOM 691 C C . GLY A 1 97 ? -5.875 7.048 -0.156 1.00 96.06 97 GLY A C 1
ATOM 692 O O . GLY A 1 97 ? -7.091 7.216 -0.175 1.00 96.06 97 GLY A O 1
ATOM 693 N N . SER A 1 98 ? -5.083 7.494 -1.133 1.00 95.06 98 SER A N 1
ATOM 694 C CA . SER A 1 98 ? -5.591 8.157 -2.338 1.00 95.06 98 SER A CA 1
ATOM 695 C C . SER A 1 98 ? -6.114 7.177 -3.402 1.00 95.06 98 SER A C 1
ATOM 697 O O . SER A 1 98 ? -6.823 7.599 -4.312 1.00 95.06 98 SER A O 1
ATOM 699 N N . LYS A 1 99 ? -5.784 5.879 -3.328 1.00 91.81 99 LYS A N 1
ATOM 700 C CA . LYS A 1 99 ? -6.168 4.866 -4.337 1.00 91.81 99 LYS A CA 1
ATOM 701 C C . LYS A 1 99 ? -7.308 3.957 -3.891 1.00 91.81 99 LYS A C 1
ATOM 703 O O . LYS A 1 99 ? -8.132 3.552 -4.710 1.00 91.81 99 LYS A O 1
ATOM 708 N N . PHE A 1 100 ? -7.303 3.555 -2.623 1.00 93.62 100 PHE A N 1
ATOM 709 C CA . PHE A 1 100 ? -8.163 2.486 -2.128 1.00 93.62 100 PHE A CA 1
ATOM 710 C C . PHE A 1 100 ? -9.409 3.019 -1.430 1.00 93.62 100 PHE A C 1
ATOM 712 O O . PHE A 1 100 ? -9.461 4.136 -0.926 1.00 93.62 100 PHE A O 1
ATOM 719 N N . GLN A 1 101 ? -10.439 2.177 -1.384 1.00 93.12 101 GLN A N 1
ATOM 720 C CA . GLN A 1 101 ? -11.618 2.417 -0.561 1.00 93.12 101 GLN A CA 1
ATOM 721 C C . GLN A 1 101 ? -11.422 1.716 0.785 1.00 93.12 101 GLN A C 1
ATOM 723 O O . GLN A 1 101 ? -11.187 0.508 0.804 1.00 93.12 101 GLN A O 1
ATOM 728 N N . LYS A 1 102 ? -11.569 2.442 1.903 1.00 93.88 102 LYS A N 1
ATOM 729 C CA . LYS A 1 102 ? -11.306 1.925 3.263 1.00 93.88 102 LYS A CA 1
ATOM 730 C C . LYS A 1 102 ? -11.991 0.581 3.545 1.00 93.88 102 LYS A C 1
ATOM 732 O O . LYS A 1 102 ? -11.347 -0.345 4.022 1.00 93.88 102 LYS A O 1
ATOM 737 N N . GLY A 1 103 ? -13.276 0.453 3.204 1.00 94.06 103 GLY A N 1
ATOM 738 C CA . GLY A 1 103 ? -14.031 -0.788 3.424 1.00 94.06 103 GLY A CA 1
ATOM 739 C C . GLY A 1 103 ? -13.529 -1.970 2.587 1.00 94.06 103 GLY A C 1
ATOM 740 O O . GLY A 1 103 ? -13.465 -3.088 3.088 1.00 94.06 103 GLY A O 1
ATOM 741 N N . TRP A 1 104 ? -13.125 -1.718 1.337 1.00 95.31 104 TRP A N 1
ATOM 742 C CA . TRP A 1 104 ? -12.524 -2.746 0.487 1.00 95.31 104 TRP A CA 1
ATOM 743 C C . TRP A 1 104 ? -11.160 -3.178 1.032 1.00 95.31 104 TRP A C 1
ATOM 745 O O . TRP A 1 104 ? -10.905 -4.372 1.137 1.00 95.31 104 TRP A O 1
ATOM 755 N N . LEU A 1 105 ? -10.319 -2.219 1.436 1.00 96.81 105 LEU A N 1
ATOM 756 C CA . LEU A 1 105 ? -8.978 -2.499 1.947 1.00 96.81 105 LEU A CA 1
ATOM 757 C C . LEU A 1 105 ? -9.030 -3.320 3.240 1.00 96.81 105 LEU A C 1
ATOM 759 O O . LEU A 1 105 ? -8.327 -4.320 3.348 1.00 96.81 105 LEU A O 1
ATOM 763 N N . ALA A 1 106 ? -9.911 -2.953 4.175 1.00 96.69 106 ALA A N 1
ATOM 764 C CA . ALA A 1 106 ? -10.115 -3.714 5.406 1.00 96.69 106 ALA A CA 1
ATOM 765 C C . ALA A 1 106 ? -10.569 -5.155 5.129 1.00 96.69 106 ALA A C 1
ATOM 767 O O . ALA A 1 106 ? -10.028 -6.092 5.712 1.00 96.69 106 ALA A O 1
ATOM 768 N N . GLY A 1 107 ? -11.533 -5.338 4.218 1.00 96.75 107 GLY A N 1
ATOM 769 C CA . GLY A 1 107 ? -12.012 -6.667 3.834 1.00 96.75 107 GLY A CA 1
ATOM 770 C C . GLY A 1 107 ? -10.927 -7.509 3.165 1.00 96.75 107 GLY A C 1
ATOM 771 O O . GLY A 1 107 ? -10.738 -8.667 3.526 1.00 96.75 107 GLY A O 1
ATOM 772 N N . TRP A 1 108 ? -10.169 -6.912 2.242 1.00 97.56 108 TRP A N 1
ATOM 773 C CA . TRP A 1 108 ? -9.098 -7.604 1.533 1.00 97.56 108 TRP A CA 1
ATOM 774 C C . TRP A 1 108 ? -7.919 -7.962 2.448 1.00 97.56 108 TRP A C 1
ATOM 776 O O . TRP A 1 108 ? -7.363 -9.042 2.320 1.00 97.56 108 TRP A O 1
ATOM 786 N N . LEU A 1 109 ? -7.553 -7.115 3.416 1.00 97.88 109 LEU A N 1
ATOM 787 C CA . LEU A 1 109 ? -6.510 -7.457 4.392 1.00 97.88 109 LEU A CA 1
ATOM 788 C C . LEU A 1 109 ? -6.933 -8.594 5.336 1.00 97.88 109 LEU A C 1
ATOM 790 O O . LEU A 1 109 ? -6.076 -9.346 5.801 1.00 97.88 109 LEU A O 1
ATOM 794 N N . ALA A 1 110 ? -8.231 -8.728 5.624 1.00 97.81 110 ALA A N 1
ATOM 795 C CA . ALA A 1 110 ? -8.760 -9.792 6.474 1.00 97.81 110 ALA A CA 1
ATOM 796 C C . ALA A 1 110 ? -8.879 -11.145 5.746 1.00 97.81 110 ALA A C 1
ATOM 798 O O . ALA A 1 110 ? -8.605 -12.193 6.336 1.00 97.81 110 ALA A O 1
ATOM 799 N N . ASP A 1 111 ? -9.269 -11.128 4.471 1.00 97.50 111 ASP A N 1
ATOM 800 C CA . ASP A 1 111 ? -9.360 -12.309 3.608 1.00 97.50 111 ASP A CA 1
ATOM 801 C C . ASP A 1 111 ? -8.817 -11.980 2.208 1.00 97.50 111 ASP A C 1
ATOM 803 O O . ASP A 1 111 ? -9.591 -11.679 1.291 1.00 97.50 111 ASP A O 1
ATOM 807 N N . PRO A 1 112 ? -7.483 -11.983 2.028 1.00 96.94 112 PRO A N 1
ATOM 808 C CA . PRO A 1 112 ? -6.894 -11.634 0.751 1.00 96.94 112 PRO A CA 1
ATOM 809 C C . PRO A 1 112 ? -7.303 -12.645 -0.316 1.00 96.94 112 PRO A C 1
ATOM 811 O O . PRO A 1 112 ? -7.462 -13.846 -0.073 1.00 96.94 112 PRO A O 1
ATOM 814 N N . LYS A 1 113 ? -7.513 -12.104 -1.513 1.00 95.25 113 LYS A N 1
ATOM 815 C CA . LYS A 1 113 ? -7.749 -12.854 -2.745 1.00 95.25 113 LYS A CA 1
ATOM 816 C C . LYS A 1 113 ? -6.867 -12.285 -3.850 1.00 95.25 113 LYS A C 1
ATOM 818 O O . LYS A 1 113 ? -6.600 -11.072 -3.834 1.00 95.25 113 LYS A O 1
ATOM 823 N N . PRO A 1 114 ? -6.462 -13.087 -4.847 1.00 94.88 114 PRO A N 1
ATOM 824 C CA . PRO A 1 114 ? -5.650 -12.602 -5.951 1.00 94.88 114 PRO A CA 1
ATOM 825 C C . PRO A 1 114 ? -6.378 -11.486 -6.705 1.00 94.88 114 PRO A C 1
ATOM 827 O O . PRO A 1 114 ? -7.460 -11.686 -7.250 1.00 94.88 114 PRO A O 1
ATOM 830 N N . ILE A 1 115 ? -5.776 -10.296 -6.761 1.00 92.69 115 ILE A N 1
ATOM 831 C CA . ILE A 1 115 ? -6.317 -9.162 -7.539 1.00 92.69 115 ILE A CA 1
ATOM 832 C C . ILE A 1 115 ? -6.055 -9.359 -9.044 1.00 92.69 115 ILE A C 1
ATOM 834 O O . ILE A 1 115 ? -6.716 -8.764 -9.892 1.00 92.69 115 ILE A O 1
ATOM 838 N N . ARG A 1 116 ? -5.075 -10.200 -9.390 1.00 92.06 116 ARG A N 1
ATOM 839 C CA . ARG A 1 116 ? -4.679 -10.524 -10.765 1.00 92.06 116 ARG A CA 1
ATOM 840 C C . ARG A 1 116 ? -4.149 -11.961 -10.849 1.00 92.06 116 ARG A C 1
ATOM 842 O O . ARG A 1 116 ? -3.626 -12.445 -9.841 1.00 92.06 116 ARG A O 1
ATOM 849 N N . PRO A 1 117 ? -4.248 -12.612 -12.024 1.00 95.38 117 PRO A N 1
ATOM 850 C CA . PRO A 1 117 ? -3.932 -14.033 -12.178 1.00 95.38 117 PRO A CA 1
ATOM 851 C C . PRO A 1 117 ? -2.436 -14.360 -12.115 1.00 95.38 117 PRO A C 1
ATOM 853 O O . PRO A 1 117 ? -2.090 -15.480 -11.774 1.00 95.38 117 PRO A O 1
ATOM 856 N N . LEU A 1 118 ? -1.553 -13.405 -12.423 1.00 96.38 118 LEU A N 1
ATOM 857 C CA . LEU A 1 118 ? -0.101 -13.624 -12.457 1.00 96.38 118 LEU A CA 1
ATOM 858 C C . LEU A 1 118 ? 0.603 -13.035 -11.230 1.00 96.38 118 LEU A C 1
ATOM 860 O O . LEU A 1 118 ? 0.107 -12.096 -10.598 1.00 96.38 118 LEU A O 1
ATOM 864 N N . LYS A 1 119 ? 1.792 -13.541 -10.906 1.00 94.56 119 LYS A N 1
ATOM 865 C CA . LYS A 1 119 ? 2.686 -13.006 -9.869 1.00 94.56 119 LYS A CA 1
ATOM 866 C C . LYS A 1 119 ? 3.215 -11.621 -10.238 1.00 94.56 119 LYS A C 1
ATOM 868 O O . LYS A 1 119 ? 3.196 -11.212 -11.397 1.00 94.56 119 LYS A O 1
ATOM 873 N N . PHE A 1 120 ? 3.558 -10.813 -9.233 1.00 94.25 120 PHE A N 1
ATOM 874 C CA . PHE A 1 120 ? 3.937 -9.408 -9.438 1.00 94.25 120 PHE A CA 1
ATOM 875 C C . PHE A 1 120 ? 5.202 -9.332 -10.282 1.00 94.25 120 PHE A C 1
ATOM 877 O O . PHE A 1 120 ? 6.135 -10.085 -10.032 1.00 94.25 120 PHE A O 1
ATOM 884 N N . ASN A 1 121 ? 5.187 -8.469 -11.303 1.00 93.62 121 ASN A N 1
ATOM 885 C CA . ASN A 1 121 ? 6.249 -8.348 -12.306 1.00 93.62 121 ASN A CA 1
ATOM 886 C C . ASN A 1 121 ? 6.601 -9.633 -13.083 1.00 93.62 121 ASN A C 1
ATOM 888 O O . ASN A 1 121 ? 7.697 -9.726 -13.624 1.00 93.62 121 ASN A O 1
ATOM 892 N N . SER A 1 122 ? 5.685 -10.598 -13.188 1.00 92.69 122 SER A N 1
ATOM 893 C CA . SER A 1 122 ? 5.865 -11.784 -14.032 1.00 92.69 122 SER A CA 1
ATOM 894 C C . SER A 1 122 ? 4.763 -11.882 -15.092 1.00 92.69 122 SER A C 1
ATOM 896 O O . SER A 1 122 ? 3.634 -11.424 -14.884 1.00 92.69 122 SER A O 1
ATOM 898 N N . LEU A 1 123 ? 5.123 -12.450 -16.247 1.00 93.56 123 LEU A N 1
ATOM 899 C CA . LEU A 1 123 ? 4.225 -12.722 -17.375 1.00 93.56 123 LEU A CA 1
ATOM 900 C C . LEU A 1 123 ? 3.889 -14.216 -17.521 1.00 93.56 123 LEU A C 1
ATOM 902 O O . LEU A 1 123 ? 3.046 -14.573 -18.338 1.00 93.56 123 LEU A O 1
ATOM 906 N N . 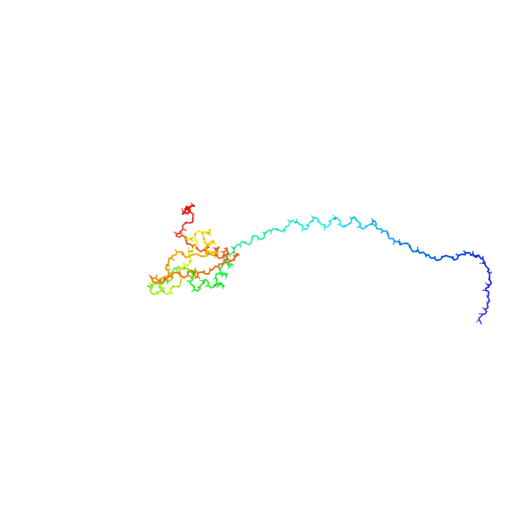ASP A 1 124 ? 4.550 -15.068 -16.748 1.00 96.12 124 ASP A N 1
ATOM 907 C CA . ASP A 1 124 ? 4.617 -16.518 -16.921 1.00 96.12 124 ASP A CA 1
ATOM 908 C C . ASP A 1 124 ? 4.405 -17.301 -15.616 1.00 96.12 124 ASP A C 1
ATOM 910 O O . ASP A 1 124 ? 4.047 -18.475 -15.657 1.00 96.12 124 ASP A O 1
ATOM 914 N N . GLU A 1 125 ? 4.560 -16.658 -14.459 1.00 96.00 125 GLU A N 1
ATOM 915 C CA . GLU A 1 125 ? 4.293 -17.244 -13.149 1.00 96.00 125 GLU A CA 1
ATOM 916 C C . GLU A 1 125 ? 2.881 -16.876 -12.678 1.00 96.00 125 GLU A C 1
ATOM 918 O O . GLU A 1 125 ? 2.512 -15.699 -12.583 1.00 96.00 125 GLU A O 1
ATOM 923 N N . GLU A 1 126 ? 2.091 -17.892 -12.334 1.00 96.75 126 GLU A N 1
ATOM 924 C CA . GLU A 1 126 ? 0.775 -17.714 -11.721 1.00 96.75 126 GLU A CA 1
ATOM 925 C C . GLU A 1 126 ? 0.884 -17.069 -10.332 1.00 96.75 126 GLU A C 1
ATOM 927 O O . GLU A 1 126 ? 1.887 -17.177 -9.623 1.00 96.75 126 GLU A O 1
ATOM 932 N N . ASN A 1 127 ? -0.170 -16.363 -9.932 1.00 95.88 127 ASN A N 1
ATOM 933 C CA . ASN A 1 127 ? -0.287 -15.815 -8.592 1.00 95.88 127 ASN A CA 1
ATOM 934 C C . ASN A 1 127 ? -0.548 -16.949 -7.592 1.00 95.88 127 ASN A C 1
ATOM 936 O O . ASN A 1 127 ? -1.567 -17.628 -7.685 1.00 95.88 127 ASN A O 1
ATOM 940 N N . ALA A 1 128 ? 0.350 -17.111 -6.622 1.00 95.25 128 ALA A N 1
ATOM 941 C CA . ALA A 1 128 ? 0.297 -18.189 -5.639 1.00 95.25 128 ALA A CA 1
ATOM 942 C C . ALA A 1 128 ? -0.783 -18.013 -4.551 1.00 95.25 128 ALA A C 1
ATOM 944 O O . ALA A 1 128 ? -0.926 -18.896 -3.711 1.00 95.25 128 ALA A O 1
ATOM 945 N N . ASP A 1 129 ? -1.519 -16.894 -4.552 1.00 95.12 129 ASP A N 1
ATOM 946 C CA . ASP A 1 129 ? -2.497 -16.543 -3.508 1.00 95.12 129 ASP A CA 1
ATOM 947 C C . ASP A 1 129 ? -1.898 -16.594 -2.087 1.00 95.12 129 ASP A C 1
ATOM 949 O O . ASP A 1 129 ? -2.495 -17.093 -1.135 1.00 95.12 129 ASP A O 1
ATOM 953 N N . ASP A 1 130 ? -0.667 -16.096 -1.951 1.00 93.62 130 ASP A N 1
ATOM 954 C CA . ASP A 1 130 ? 0.159 -16.199 -0.745 1.00 93.62 130 ASP A CA 1
ATOM 955 C C . ASP A 1 130 ? 0.272 -14.880 0.039 1.00 93.62 130 ASP A C 1
ATOM 957 O O . ASP A 1 130 ? 1.104 -14.749 0.941 1.00 93.62 130 ASP A O 1
ATOM 961 N N . HIS A 1 131 ? -0.579 -13.893 -0.263 1.00 96.62 131 HIS A N 1
ATOM 962 C CA . HIS A 1 131 ? -0.582 -12.635 0.480 1.00 96.62 131 HIS A CA 1
ATOM 963 C C . HIS A 1 131 ? -0.995 -12.874 1.946 1.00 96.62 131 HIS A C 1
ATOM 965 O O . HIS A 1 131 ? -2.022 -13.511 2.203 1.00 96.62 131 HIS A O 1
ATOM 971 N N . PRO A 1 132 ? -0.254 -12.342 2.938 1.00 96.06 132 PRO A N 1
ATOM 972 C CA . PRO A 1 132 ? -0.570 -12.570 4.341 1.00 96.06 132 PRO A CA 1
ATOM 973 C C . PRO A 1 132 ? -1.926 -11.964 4.715 1.00 96.06 132 PRO A C 1
ATOM 975 O O . PRO A 1 132 ? -2.230 -10.816 4.380 1.00 96.06 132 PRO A O 1
ATOM 978 N N . LYS A 1 133 ? -2.726 -12.736 5.456 1.00 97.12 133 LYS A N 1
ATOM 979 C CA . LYS A 1 133 ? -3.975 -12.271 6.069 1.00 97.12 133 LYS A CA 1
ATOM 980 C C . LYS A 1 133 ? -3.718 -11.643 7.437 1.00 97.12 133 LYS A C 1
ATOM 982 O O . LYS A 1 133 ? -2.875 -12.124 8.199 1.00 97.12 133 LYS A O 1
ATOM 987 N N . LEU A 1 134 ? -4.493 -10.623 7.781 1.00 96.94 134 LEU A N 1
ATOM 988 C CA . LEU A 1 134 ? -4.526 -10.017 9.110 1.00 96.94 134 LEU A CA 1
ATOM 989 C C . LEU A 1 134 ? -5.790 -10.450 9.859 1.00 96.94 134 LEU A C 1
ATOM 991 O O . LEU A 1 134 ? -6.835 -10.678 9.259 1.00 96.94 134 LEU A O 1
ATOM 995 N N . ALA A 1 135 ? -5.697 -10.583 11.181 1.00 91.25 135 ALA A N 1
ATOM 996 C CA . ALA A 1 135 ? -6.803 -11.024 12.028 1.00 91.25 135 ALA A CA 1
ATOM 997 C C . ALA A 1 135 ? -7.125 -9.976 13.098 1.00 91.25 135 ALA A C 1
ATOM 999 O O . ALA A 1 135 ? -6.228 -9.293 13.588 1.00 91.25 135 ALA A O 1
ATOM 1000 N N . GLY A 1 136 ? -8.399 -9.891 13.486 1.00 90.06 136 GLY A N 1
ATOM 1001 C CA . GLY A 1 136 ? -8.855 -8.968 14.527 1.00 90.06 136 GLY A CA 1
ATOM 1002 C C . GLY A 1 136 ? -8.496 -7.513 14.216 1.00 90.06 136 GLY A C 1
ATOM 1003 O O . GLY A 1 136 ? -8.603 -7.066 13.072 1.00 90.06 136 GLY A O 1
ATOM 1004 N N . ASP A 1 137 ? -8.039 -6.796 15.240 1.00 93.38 137 ASP A N 1
ATOM 1005 C CA . ASP A 1 137 ? -7.760 -5.360 15.160 1.00 93.38 137 ASP A CA 1
ATOM 1006 C C . ASP A 1 137 ? -6.559 -5.020 14.262 1.00 93.38 137 ASP A C 1
ATOM 1008 O O . ASP A 1 137 ? -6.467 -3.893 13.776 1.00 93.38 137 ASP A O 1
ATOM 1012 N N . ASP A 1 138 ? -5.672 -5.981 13.959 1.00 95.50 138 ASP A N 1
ATOM 1013 C CA . ASP A 1 138 ? -4.523 -5.758 13.069 1.00 95.50 138 ASP A CA 1
ATOM 1014 C C . ASP A 1 138 ? -4.980 -5.283 11.681 1.00 95.50 138 ASP A C 1
ATOM 1016 O O . ASP A 1 138 ? -4.392 -4.360 11.116 1.00 95.50 138 ASP A O 1
ATOM 1020 N N . ALA A 1 139 ? -6.052 -5.873 11.139 1.00 95.69 139 ALA A N 1
ATOM 1021 C CA . ALA A 1 139 ? -6.576 -5.495 9.827 1.00 95.69 139 ALA A CA 1
ATOM 1022 C C . ALA A 1 139 ? -7.098 -4.050 9.825 1.00 95.69 139 ALA A C 1
ATOM 1024 O O . ALA A 1 139 ? -6.824 -3.294 8.892 1.00 95.69 139 ALA A O 1
ATOM 1025 N N . ALA A 1 140 ? -7.808 -3.647 10.883 1.00 95.06 140 ALA A N 1
ATOM 1026 C CA . ALA A 1 140 ? -8.331 -2.291 11.029 1.00 95.06 140 ALA A CA 1
ATOM 1027 C C . ALA A 1 140 ? -7.203 -1.266 11.223 1.00 95.06 140 ALA A C 1
ATOM 1029 O O . ALA A 1 140 ? -7.170 -0.250 10.530 1.00 95.06 140 ALA A O 1
ATOM 1030 N N . ASN A 1 141 ? -6.236 -1.565 12.092 1.00 96.44 141 ASN A N 1
ATOM 1031 C CA . ASN A 1 141 ? -5.103 -0.685 12.369 1.00 96.44 141 ASN A CA 1
ATOM 1032 C C . ASN A 1 141 ? -4.239 -0.469 11.120 1.00 96.44 141 ASN A C 1
ATOM 1034 O O . ASN A 1 141 ? -3.922 0.669 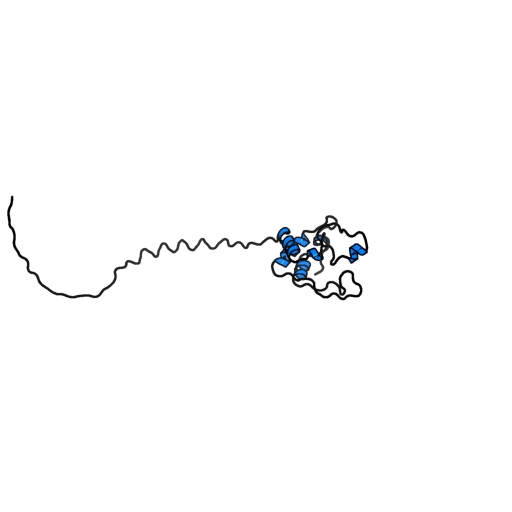10.774 1.00 96.44 141 ASN A O 1
ATOM 1038 N N . VAL A 1 142 ? -3.890 -1.543 10.402 1.00 97.94 142 VAL A N 1
ATOM 1039 C CA . VAL A 1 142 ? -3.111 -1.438 9.157 1.00 97.94 142 VAL A CA 1
ATOM 1040 C C . VAL A 1 142 ? -3.906 -0.722 8.069 1.00 97.94 142 VAL A C 1
ATOM 1042 O O . VAL A 1 142 ? -3.332 0.085 7.337 1.00 97.94 142 VAL A O 1
ATOM 1045 N N . THR A 1 143 ? -5.221 -0.949 7.984 1.00 97.44 143 THR A N 1
ATOM 1046 C CA . THR A 1 143 ? -6.085 -0.186 7.072 1.00 97.44 143 THR A CA 1
ATOM 1047 C C . THR A 1 143 ? -5.975 1.306 7.356 1.00 97.44 143 THR A C 1
ATOM 1049 O O . THR A 1 143 ? -5.746 2.075 6.430 1.00 97.44 143 THR A O 1
ATOM 1052 N N . ASP A 1 144 ? -6.084 1.729 8.612 1.00 96.94 144 ASP A N 1
ATOM 1053 C CA . ASP A 1 144 ? -6.088 3.153 8.956 1.00 96.94 144 ASP A CA 1
ATOM 1054 C C . ASP A 1 144 ? -4.730 3.814 8.740 1.00 96.94 144 ASP A C 1
ATOM 1056 O O . ASP A 1 144 ? -4.667 4.939 8.240 1.00 96.94 144 ASP A O 1
ATOM 1060 N N . PHE A 1 145 ? -3.642 3.083 8.984 1.00 98.19 145 PHE A N 1
ATOM 1061 C CA . PHE A 1 145 ? -2.314 3.515 8.566 1.00 98.19 145 PHE A CA 1
ATOM 1062 C C . PHE A 1 145 ? -2.229 3.722 7.048 1.00 98.19 145 PHE A C 1
ATOM 1064 O O . PHE A 1 145 ? -1.874 4.812 6.607 1.00 98.19 145 PHE A O 1
ATOM 1071 N N . LEU A 1 146 ? -2.598 2.727 6.238 1.00 98.00 146 LEU A N 1
ATOM 1072 C CA . LEU A 1 146 ? -2.515 2.833 4.777 1.00 98.00 146 LEU A CA 1
ATOM 1073 C C . LEU A 1 146 ? -3.450 3.913 4.219 1.00 98.00 146 LEU A C 1
ATOM 1075 O O . LEU A 1 146 ? -3.082 4.622 3.284 1.00 98.00 146 LEU A O 1
ATOM 1079 N N . MET A 1 147 ? -4.633 4.081 4.812 1.00 96.62 147 MET A N 1
ATOM 1080 C CA . MET A 1 147 ? -5.578 5.133 4.441 1.00 96.62 147 MET A CA 1
ATOM 1081 C C . MET A 1 147 ? -5.081 6.540 4.798 1.00 96.62 147 MET A C 1
ATOM 1083 O O . MET A 1 147 ? -5.525 7.499 4.174 1.00 96.62 147 MET A O 1
ATOM 1087 N N . SER A 1 148 ? -4.153 6.675 5.752 1.00 96.12 148 SER A N 1
ATOM 1088 C CA . SER A 1 148 ? -3.510 7.958 6.073 1.00 96.12 148 SER A CA 1
ATOM 1089 C C . SER A 1 148 ? -2.458 8.393 5.041 1.00 96.12 148 SER A C 1
ATOM 1091 O O . SER A 1 148 ? -2.051 9.552 5.028 1.00 96.12 148 SER A O 1
ATOM 1093 N N . LEU A 1 149 ? -2.031 7.485 4.154 1.00 96.88 149 LEU A N 1
ATOM 1094 C CA . LEU A 1 149 ? -1.042 7.761 3.113 1.00 96.88 149 LEU A CA 1
ATOM 1095 C C . LEU A 1 149 ? -1.732 8.388 1.894 1.00 96.88 149 LEU A C 1
ATOM 1097 O O . LEU A 1 149 ? -2.212 7.677 1.007 1.00 96.88 149 LEU A O 1
ATOM 1101 N N . THR A 1 150 ? -1.806 9.718 1.857 1.00 95.31 150 THR A N 1
ATOM 1102 C CA . THR A 1 150 ? -2.495 10.481 0.802 1.00 95.31 150 THR A CA 1
ATOM 1103 C C . THR A 1 150 ? -1.581 11.477 0.096 1.00 95.31 150 THR A C 1
ATOM 1105 O O . THR A 1 150 ? -0.560 11.896 0.636 1.00 95.31 150 THR A O 1
ATOM 1108 N N . VAL A 1 151 ? -1.985 11.898 -1.103 1.00 94.50 151 VAL A N 1
ATOM 1109 C CA . VAL A 1 151 ? -1.347 12.975 -1.872 1.00 94.50 151 VAL A CA 1
ATOM 1110 C C . VAL A 1 151 ? -2.354 14.050 -2.259 1.00 94.50 151 VAL A C 1
ATOM 1112 O O . VAL A 1 151 ? -3.474 13.733 -2.654 1.00 94.50 151 VAL A O 1
ATOM 1115 N N . ASP A 1 152 ? -1.920 15.309 -2.246 1.00 92.69 152 ASP A N 1
ATOM 1116 C CA . ASP A 1 152 ? -2.770 16.465 -2.577 1.00 92.69 152 ASP A CA 1
ATOM 1117 C C . ASP A 1 152 ? -3.272 16.449 -4.028 1.00 92.69 152 ASP A C 1
ATOM 1119 O O . ASP A 1 152 ? -4.298 17.041 -4.353 1.00 92.69 152 ASP A O 1
ATOM 1123 N N . ALA A 1 153 ? -2.567 15.738 -4.913 1.00 91.00 153 ALA A N 1
ATOM 1124 C CA . ALA A 1 153 ? -2.946 15.587 -6.315 1.00 91.00 153 ALA A CA 1
ATOM 1125 C C . ALA A 1 153 ? -4.234 14.768 -6.523 1.00 91.00 153 ALA A C 1
ATOM 1127 O O . ALA A 1 153 ? -4.782 14.772 -7.625 1.00 91.00 153 ALA A O 1
ATOM 1128 N N . VAL A 1 154 ? -4.707 14.042 -5.503 1.00 90.75 154 VAL A N 1
ATOM 1129 C CA . VAL A 1 154 ? -5.919 13.220 -5.579 1.00 90.75 154 VAL A CA 1
ATOM 1130 C C . VAL A 1 154 ? -6.923 13.707 -4.542 1.00 90.75 154 VAL A C 1
ATOM 1132 O O . VAL A 1 154 ? -6.819 13.397 -3.357 1.00 90.75 154 VAL A O 1
ATOM 1135 N N . GLU A 1 155 ? -7.924 14.448 -5.009 1.00 89.56 155 GLU A N 1
ATOM 1136 C CA . GLU A 1 155 ? -8.996 14.965 -4.163 1.00 89.56 155 GLU A CA 1
ATOM 1137 C C . GLU A 1 155 ? -9.890 13.830 -3.631 1.00 89.56 155 GLU A C 1
ATOM 1139 O O . GLU A 1 155 ? -10.425 13.005 -4.381 1.00 89.56 155 GLU A O 1
ATOM 1144 N N . ALA A 1 156 ? -10.070 13.789 -2.310 1.00 86.94 156 ALA A N 1
ATOM 1145 C CA . ALA A 1 156 ? -10.885 12.778 -1.651 1.00 86.94 156 ALA A CA 1
ATOM 1146 C C . ALA A 1 156 ? -12.384 12.962 -1.953 1.00 86.94 156 ALA A C 1
ATOM 1148 O O . ALA A 1 156 ? -12.910 14.070 -1.971 1.00 86.94 156 ALA A O 1
ATOM 1149 N N . GLY A 1 157 ? -13.106 11.853 -2.142 1.00 83.75 157 GLY A N 1
ATOM 1150 C CA . GLY A 1 157 ? -14.570 11.859 -2.278 1.00 83.75 157 GLY A CA 1
ATOM 1151 C C . GLY A 1 157 ? -15.117 12.209 -3.668 1.00 83.75 157 GLY A C 1
ATOM 1152 O O . GLY A 1 157 ? -16.330 12.117 -3.872 1.00 83.75 157 GLY A O 1
ATOM 1153 N N . VAL A 1 158 ? -14.257 12.535 -4.641 1.00 86.25 158 VAL A N 1
ATOM 1154 C CA . VAL A 1 158 ? -14.668 12.783 -6.037 1.00 86.25 158 VAL A CA 1
ATOM 1155 C C . VAL A 1 158 ? -15.164 11.498 -6.707 1.00 86.25 158 VAL A C 1
ATOM 1157 O O . VAL A 1 158 ? -16.199 11.490 -7.378 1.00 86.25 158 VAL A O 1
ATOM 1160 N N . ILE A 1 159 ? -14.462 10.383 -6.491 1.00 82.12 159 ILE A N 1
ATOM 1161 C CA . ILE A 1 159 ? -14.851 9.074 -7.023 1.00 82.12 159 ILE A CA 1
ATOM 1162 C C . ILE A 1 159 ? -15.833 8.403 -6.063 1.00 82.12 159 ILE A C 1
ATOM 1164 O O . ILE A 1 159 ? -15.477 8.029 -4.947 1.00 82.12 159 ILE A O 1
ATOM 1168 N N . LYS A 1 160 ? -17.077 8.220 -6.517 1.00 82.81 160 LYS A N 1
ATOM 1169 C CA . LYS A 1 160 ? -18.124 7.514 -5.768 1.00 82.81 160 LYS A CA 1
ATOM 1170 C C . LYS A 1 160 ? -18.156 6.042 -6.193 1.00 82.81 160 LYS A C 1
ATOM 1172 O O . LYS A 1 160 ? -18.454 5.775 -7.361 1.00 82.81 160 LYS A O 1
ATOM 1177 N N . PRO A 1 161 ? -17.885 5.084 -5.289 1.00 76.12 161 PRO A N 1
ATOM 1178 C CA . PRO A 1 161 ? -17.973 3.665 -5.612 1.00 76.12 161 PRO A CA 1
ATOM 1179 C C . PRO A 1 161 ? -19.395 3.305 -6.047 1.00 76.12 161 PRO A C 1
ATOM 1181 O O . PRO A 1 161 ? -20.361 3.649 -5.360 1.00 76.12 161 PRO A O 1
ATOM 1184 N N . LYS A 1 162 ? -19.532 2.593 -7.169 1.00 77.69 162 LYS A N 1
ATOM 1185 C CA . LYS A 1 162 ? -20.788 1.907 -7.489 1.00 77.69 162 LYS A CA 1
ATOM 1186 C C . LYS A 1 162 ? -20.885 0.688 -6.572 1.00 77.69 162 LYS A C 1
ATOM 1188 O O . LYS A 1 162 ? -19.934 -0.087 -6.506 1.00 77.69 162 LYS A O 1
ATOM 1193 N N . ARG A 1 163 ? -21.981 0.598 -5.819 1.00 62.38 163 ARG A N 1
ATOM 1194 C CA . ARG A 1 163 ? -22.307 -0.557 -4.976 1.00 62.38 163 ARG A CA 1
ATOM 1195 C C . ARG A 1 163 ? -23.044 -1.608 -5.787 1.00 62.38 163 ARG A C 1
ATOM 1197 O O . ARG A 1 163 ? -23.783 -1.190 -6.707 1.00 62.38 163 ARG A O 1
#

Secondary structure (DSSP, 8-state):
----------------------------SSSTTSSSSSSSSSSS----------HHHHHHHHHHTTGGGT---SSS----SHHHHHT-SS---TTHHHHS-HHHHHHHHHS---SSSBPTT-SSSBP---PPP--THHHHHHHHHHHT---TTS-TTSSPPP-

Foldseek 3Di:
DDDDDDDDDDDDDDDDDDDDDDDDDDDDPPPPPPPPPPPPPPPDDPPPPPVPLDLVVLVVLCVVVPVCVQEAQDDDDDDDDPVSQLPGQYDYLLAVLLPDDLVVQLVCLQPPDDPDQAGRSDPPHGDPSPDDHDDDCNSVNNSVNSSVRHDPVRDPPPDDDDD